Protein AF-A0A7X8HRV4-F1 (afdb_monomer_lite)

Secondary structure (DSSP, 8-state):
--PPP------TTTHHHHHHHHHHHTT-EEEEEETTEEEEEEE--TTTTT-TT--HHHHHHHHHHHHHT-S--TT-EEEESSPPPHHHHHHHHHHT--EEEEEETTEEEEEE--HHHHHHHHTT---

Foldseek 3Di:
DDPDDDDPPDDPPPPPVVVVLCVQFQFKKKWKDAPNDTQDIDAFCCPVVVHSLRGNLLVNLVVSCVSVVDQAPQRMAMEMAADDDLSSLVVCVNNNHQWYWYDDPNDIDIGRDDPVVNCVNCVVDDD

Sequence (127 aa):
MAKEAINNQSVGNRNQFFDFEKKQCKDSKATVILKEREIYTTESQTLEEDDPTAHATIHAIRKTRLKERKFLLNDYEIELSKKPCDMCLLAIYQSGIKNIYYTEKETKKHILLTPKILKKAYTIWEF

Structure (mmCIF, N/CA/C/O backbone):
data_AF-A0A7X8HRV4-F1
#
_entry.id   AF-A0A7X8HRV4-F1
#
loop_
_atom_site.group_PDB
_atom_site.id
_atom_site.type_symbol
_atom_site.label_atom_id
_atom_site.label_alt_id
_atom_site.label_comp_id
_atom_site.label_asym_id
_atom_site.label_entity_id
_atom_site.label_seq_id
_atom_site.pdbx_PDB_ins_code
_atom_site.Cartn_x
_atom_site.Cartn_y
_atom_site.Cartn_z
_atom_site.occupancy
_atom_site.B_iso_or_equiv
_atom_site.auth_seq_id
_atom_site.auth_comp_id
_atom_site.auth_asym_id
_atom_site.auth_atom_id
_atom_site.pdbx_PDB_model_num
ATOM 1 N N . MET A 1 1 ? 14.283 -6.641 -46.984 1.00 33.06 1 MET A N 1
ATOM 2 C CA . MET A 1 1 ? 14.610 -5.264 -47.414 1.00 33.06 1 MET A CA 1
ATOM 3 C C . MET A 1 1 ? 13.303 -4.486 -47.428 1.00 33.06 1 MET A C 1
ATOM 5 O O . MET A 1 1 ? 12.366 -5.014 -47.996 1.00 33.06 1 MET A O 1
ATOM 9 N N . ALA A 1 2 ? 13.088 -3.337 -46.803 1.00 34.31 2 ALA A N 1
ATOM 10 C CA . ALA A 1 2 ? 13.766 -2.597 -45.747 1.00 34.31 2 ALA A CA 1
ATOM 11 C C . ALA A 1 2 ? 12.627 -1.943 -44.929 1.00 34.31 2 ALA A C 1
ATOM 13 O O . ALA A 1 2 ? 11.629 -1.522 -45.507 1.00 34.31 2 ALA A O 1
ATOM 14 N N . LYS A 1 3 ? 12.735 -1.934 -43.595 1.00 34.59 3 LYS A N 1
ATOM 15 C CA . LYS A 1 3 ? 11.812 -1.196 -42.723 1.00 34.59 3 LYS A CA 1
ATOM 16 C C . LYS A 1 3 ? 12.174 0.281 -42.853 1.00 34.59 3 LYS A C 1
ATOM 18 O O . LYS A 1 3 ? 13.299 0.644 -42.519 1.00 34.59 3 LYS A O 1
ATOM 23 N N . GLU A 1 4 ? 11.263 1.104 -43.356 1.00 34.81 4 GLU A N 1
ATOM 24 C CA . GLU A 1 4 ? 11.458 2.551 -43.369 1.00 34.81 4 GLU A CA 1
ATOM 25 C C . GLU A 1 4 ? 11.421 3.084 -41.935 1.00 34.81 4 GLU A C 1
ATOM 27 O O . GLU A 1 4 ? 10.468 2.885 -41.180 1.00 34.81 4 GLU A O 1
ATOM 32 N N . ALA A 1 5 ? 12.536 3.699 -41.549 1.00 38.81 5 ALA A N 1
ATOM 33 C CA . ALA A 1 5 ? 12.734 4.343 -40.269 1.00 38.81 5 ALA A CA 1
ATOM 34 C C . ALA A 1 5 ? 11.915 5.637 -40.226 1.00 38.81 5 ALA A C 1
ATOM 36 O O . ALA A 1 5 ? 12.179 6.577 -40.976 1.00 38.81 5 ALA A O 1
ATOM 37 N N . ILE A 1 6 ? 10.935 5.697 -39.325 1.00 40.50 6 ILE A N 1
ATOM 38 C CA . ILE A 1 6 ? 10.244 6.945 -39.007 1.00 40.50 6 ILE A CA 1
ATOM 39 C C . ILE A 1 6 ? 11.247 7.848 -38.281 1.00 40.50 6 ILE A C 1
ATOM 41 O O . ILE A 1 6 ? 11.716 7.554 -37.180 1.00 40.50 6 ILE A O 1
ATOM 45 N N . ASN A 1 7 ? 11.609 8.924 -38.971 1.00 33.66 7 ASN A N 1
ATOM 46 C CA . ASN A 1 7 ? 12.591 9.924 -38.589 1.00 33.66 7 ASN A CA 1
ATOM 47 C C . ASN A 1 7 ? 12.103 10.709 -37.354 1.00 33.66 7 ASN A C 1
ATOM 49 O O . ASN A 1 7 ? 11.200 11.538 -37.442 1.00 33.66 7 ASN A O 1
ATOM 53 N N . ASN A 1 8 ? 12.689 10.431 -36.187 1.00 39.69 8 ASN A N 1
ATOM 54 C CA . ASN A 1 8 ? 12.423 11.143 -34.935 1.00 39.69 8 ASN A CA 1
ATOM 55 C C . ASN A 1 8 ? 13.184 12.479 -34.919 1.00 39.69 8 ASN A C 1
ATOM 57 O O . ASN A 1 8 ? 14.225 12.612 -34.277 1.00 39.69 8 ASN A O 1
ATOM 61 N N . GLN A 1 9 ? 12.648 13.493 -35.592 1.00 42.78 9 GLN A N 1
ATOM 62 C CA . GLN A 1 9 ? 13.072 14.879 -35.402 1.00 42.78 9 GLN A CA 1
ATOM 63 C C . GLN A 1 9 ? 11.884 15.726 -34.958 1.00 42.78 9 GLN A C 1
ATOM 65 O O . GLN A 1 9 ? 11.142 16.259 -35.774 1.00 42.78 9 GLN A O 1
ATOM 70 N N . SER A 1 10 ? 11.700 15.785 -33.635 1.00 37.97 10 SER A N 1
ATOM 71 C CA . SER A 1 10 ? 11.118 16.898 -32.859 1.00 37.97 10 SER A CA 1
ATOM 72 C C . SER A 1 10 ? 10.601 16.399 -31.510 1.00 37.97 10 SER A C 1
ATOM 74 O O . SER A 1 10 ? 9.420 16.505 -31.212 1.00 37.97 10 SER A O 1
ATOM 76 N N . VAL A 1 11 ? 11.465 15.862 -30.640 1.00 38.91 11 VAL A N 1
ATOM 77 C CA . VAL A 1 11 ? 11.071 15.796 -29.226 1.00 38.91 11 VAL A CA 1
ATOM 78 C C . VAL A 1 11 ? 12.145 16.399 -28.351 1.00 38.91 11 VAL A C 1
ATOM 80 O O . VAL A 1 11 ? 13.135 15.756 -28.007 1.00 38.91 11 VAL A O 1
ATOM 83 N N . GLY A 1 12 ? 11.918 17.670 -28.022 1.00 33.81 12 GLY A N 1
ATOM 84 C CA . GLY A 1 12 ? 12.617 18.363 -26.957 1.00 33.81 12 GLY A CA 1
ATOM 85 C C . GLY A 1 12 ? 12.622 17.515 -25.687 1.00 33.81 12 GLY A C 1
ATOM 86 O O . GLY A 1 12 ? 11.612 16.929 -25.314 1.00 33.81 12 GLY A O 1
ATOM 87 N N . ASN A 1 13 ? 13.811 17.408 -25.100 1.00 38.69 13 ASN A N 1
ATOM 88 C CA . ASN A 1 13 ? 14.145 16.900 -23.771 1.00 38.69 13 ASN A CA 1
ATOM 89 C C . ASN A 1 13 ? 13.104 15.980 -23.085 1.00 38.69 13 ASN A C 1
ATOM 91 O O . ASN A 1 13 ? 12.584 16.286 -22.015 1.00 38.69 13 ASN A O 1
ATOM 95 N N . ARG A 1 14 ? 12.845 14.809 -23.685 1.00 42.16 14 ARG A N 1
ATOM 96 C CA . ARG A 1 14 ? 11.977 13.743 -23.142 1.00 42.16 14 ARG A CA 1
ATOM 97 C C . ARG A 1 14 ? 12.508 13.115 -21.837 1.00 42.16 14 ARG A C 1
ATOM 99 O O . ARG A 1 14 ? 11.801 12.336 -21.207 1.00 42.16 14 ARG A O 1
ATOM 106 N N . ASN A 1 15 ? 13.733 13.451 -21.429 1.00 43.00 15 ASN A N 1
ATOM 107 C CA . ASN A 1 15 ? 14.443 12.777 -20.341 1.00 43.00 15 ASN A CA 1
ATOM 108 C C . ASN A 1 15 ? 14.060 13.294 -18.944 1.00 43.00 15 ASN A C 1
ATOM 110 O O . ASN A 1 15 ? 13.999 12.510 -18.005 1.00 43.00 15 ASN A O 1
ATOM 114 N N . GLN A 1 16 ? 13.719 14.578 -18.785 1.00 44.12 16 GLN A N 1
ATOM 115 C CA . GLN A 1 16 ? 13.482 15.138 -17.444 1.00 44.12 16 GLN A CA 1
ATOM 116 C C . GLN A 1 16 ? 12.164 14.690 -16.795 1.00 44.12 16 GLN A C 1
ATOM 118 O O . GLN A 1 16 ? 12.119 14.501 -15.582 1.00 44.12 16 GLN A O 1
ATOM 123 N N . PHE A 1 17 ? 11.101 14.491 -17.581 1.00 39.75 17 PHE A N 1
ATOM 124 C CA . PHE A 1 17 ? 9.814 14.012 -17.056 1.00 39.75 17 PHE A CA 1
ATOM 125 C C . PHE A 1 17 ? 9.887 12.523 -16.677 1.00 39.75 17 PHE A C 1
ATOM 127 O O . PHE A 1 17 ? 9.406 12.109 -15.624 1.00 39.75 17 PHE A O 1
ATOM 134 N N . PHE A 1 18 ? 10.594 11.739 -17.496 1.00 44.59 18 PHE A N 1
ATOM 135 C CA . PHE A 1 18 ? 10.822 10.309 -17.288 1.00 44.59 18 PHE A CA 1
ATOM 136 C C . PHE A 1 18 ? 11.682 10.005 -16.047 1.00 44.59 18 PHE A C 1
ATOM 138 O O . PHE A 1 18 ? 11.483 8.983 -15.387 1.00 44.59 18 PHE A O 1
ATOM 145 N N . ASP A 1 19 ? 12.620 10.889 -15.702 1.00 43.75 19 ASP A N 1
ATOM 146 C CA . ASP A 1 19 ? 13.502 10.714 -14.541 1.00 43.75 19 ASP A CA 1
ATOM 147 C C . ASP A 1 19 ? 12.797 10.968 -13.197 1.00 43.75 19 ASP A C 1
ATOM 149 O O . ASP A 1 19 ? 13.192 10.403 -12.171 1.00 43.75 19 ASP A O 1
ATOM 153 N N . PHE A 1 20 ? 11.740 11.787 -13.182 1.00 45.75 20 PHE A N 1
ATOM 154 C CA . PHE A 1 20 ? 10.987 12.096 -11.965 1.00 45.75 20 PHE A CA 1
ATOM 155 C C . PHE A 1 20 ? 10.091 10.925 -11.532 1.00 45.75 20 PHE A C 1
ATOM 157 O O . PHE A 1 20 ? 10.142 10.505 -10.372 1.00 45.75 20 PHE A O 1
ATOM 164 N N . GLU A 1 21 ? 9.339 10.339 -12.468 1.00 47.62 21 GLU A N 1
ATOM 165 C CA . GLU A 1 21 ? 8.453 9.196 -12.196 1.00 47.62 21 GLU A CA 1
ATOM 166 C C . GLU A 1 21 ? 9.239 7.935 -11.809 1.00 47.62 21 GLU A C 1
ATOM 168 O O . GLU A 1 21 ? 8.880 7.236 -10.854 1.00 47.62 21 GLU A O 1
ATOM 173 N N . LYS A 1 22 ? 10.387 7.692 -12.459 1.00 47.81 22 LYS A N 1
ATOM 174 C CA . LYS A 1 22 ? 11.267 6.563 -12.118 1.00 47.81 22 LYS A CA 1
ATOM 175 C C . LYS A 1 22 ? 11.821 6.648 -10.691 1.00 47.81 22 LYS A C 1
ATOM 177 O O . LYS A 1 22 ? 11.984 5.612 -10.049 1.00 47.81 22 LYS A O 1
ATOM 182 N N . LYS A 1 23 ? 12.081 7.847 -10.154 1.00 50.84 23 LYS A N 1
ATOM 183 C CA . LYS A 1 23 ? 12.700 8.015 -8.822 1.00 50.84 23 LYS A CA 1
ATOM 184 C C . LYS A 1 23 ? 11.755 7.746 -7.651 1.00 50.84 23 LYS A C 1
ATOM 186 O O . LYS A 1 23 ? 12.191 7.251 -6.607 1.00 50.84 23 LYS A O 1
ATOM 191 N N . GLN A 1 24 ? 10.471 8.076 -7.782 1.00 57.00 24 GLN A N 1
ATOM 192 C CA . GLN A 1 24 ? 9.525 7.833 -6.690 1.00 57.00 24 GLN A CA 1
ATOM 193 C C . GLN A 1 24 ? 9.136 6.357 -6.590 1.00 57.00 24 GLN A C 1
ATOM 195 O O . GLN A 1 24 ? 9.086 5.826 -5.477 1.00 57.00 24 GLN A O 1
ATOM 200 N N . CYS A 1 25 ? 8.954 5.678 -7.722 1.00 62.97 25 CYS A N 1
ATOM 201 C CA . CYS A 1 25 ? 8.255 4.396 -7.737 1.00 62.97 25 CYS A CA 1
ATOM 202 C C . CYS A 1 25 ? 9.162 3.160 -7.793 1.00 62.97 25 CYS A C 1
ATOM 204 O O . CYS A 1 25 ? 8.759 2.135 -7.248 1.00 62.97 25 CYS A O 1
ATOM 206 N N . LYS A 1 26 ? 10.380 3.253 -8.353 1.00 68.56 26 LYS A N 1
ATOM 207 C CA . LYS A 1 26 ? 11.262 2.091 -8.591 1.00 68.56 26 LYS A CA 1
ATOM 208 C C . LYS A 1 26 ? 11.595 1.288 -7.327 1.00 68.56 26 LYS A C 1
ATOM 210 O O . LYS A 1 26 ? 11.480 0.076 -7.340 1.00 68.56 26 LYS A O 1
ATOM 215 N N . ASP A 1 27 ? 11.893 1.962 -6.219 1.00 80.00 27 ASP A N 1
ATOM 216 C CA . ASP A 1 27 ? 12.292 1.294 -4.964 1.00 80.00 27 ASP A CA 1
ATOM 217 C C . ASP A 1 27 ? 11.191 1.385 -3.893 1.00 80.00 27 ASP A C 1
ATOM 219 O O . ASP A 1 27 ? 11.443 1.600 -2.702 1.00 80.00 27 ASP A O 1
ATOM 223 N N . SER A 1 28 ? 9.929 1.369 -4.325 1.00 90.12 28 SER A N 1
ATOM 224 C CA . SER A 1 28 ? 8.799 1.352 -3.397 1.00 90.12 28 SER A CA 1
ATOM 225 C C . SER A 1 28 ? 8.532 -0.071 -2.904 1.00 90.12 28 SER A C 1
ATOM 227 O O . SER A 1 28 ? 8.652 -1.028 -3.660 1.00 90.12 28 SER A O 1
ATOM 229 N N . LYS A 1 29 ? 8.154 -0.200 -1.631 1.00 95.88 29 LYS A N 1
ATOM 230 C CA . LYS A 1 29 ? 7.722 -1.446 -0.991 1.00 95.88 29 LYS A CA 1
ATOM 231 C C . LYS A 1 29 ? 6.312 -1.247 -0.454 1.00 95.88 29 LYS A C 1
ATOM 233 O O . LYS A 1 29 ? 6.005 -0.174 0.072 1.00 95.88 29 LYS A O 1
ATOM 238 N N . ALA A 1 30 ? 5.475 -2.268 -0.581 1.00 97.75 30 ALA A N 1
ATOM 239 C CA . ALA A 1 30 ? 4.118 -2.279 -0.060 1.00 97.75 30 ALA A CA 1
ATOM 240 C C . ALA A 1 30 ? 3.827 -3.591 0.666 1.00 97.75 30 ALA A C 1
ATOM 242 O O . ALA A 1 30 ? 4.151 -4.669 0.163 1.00 97.75 30 ALA A O 1
ATOM 243 N N . THR A 1 31 ? 3.163 -3.480 1.810 1.00 98.50 31 THR A N 1
ATOM 244 C CA . THR A 1 31 ? 2.774 -4.600 2.662 1.00 98.50 31 THR A CA 1
ATOM 245 C C . THR A 1 31 ? 1.299 -4.473 3.023 1.00 98.50 31 THR A C 1
ATOM 247 O O . THR A 1 31 ? 0.874 -3.444 3.539 1.00 98.50 31 THR A O 1
ATOM 250 N N . VAL A 1 32 ? 0.504 -5.507 2.743 1.00 98.44 32 VAL A N 1
ATOM 251 C CA . VAL A 1 32 ? -0.918 -5.571 3.120 1.00 98.44 32 VAL A CA 1
ATOM 252 C C . VAL A 1 32 ? -1.067 -6.397 4.393 1.00 98.44 32 VAL A C 1
ATOM 254 O O . VAL A 1 32 ? -0.543 -7.509 4.480 1.00 98.44 32 VAL A O 1
ATOM 257 N N . ILE A 1 33 ? -1.805 -5.863 5.363 1.00 98.50 33 ILE A N 1
ATOM 258 C CA . ILE A 1 33 ? -1.931 -6.395 6.723 1.00 98.50 33 ILE A CA 1
ATOM 259 C C . ILE A 1 33 ? -3.408 -6.644 7.044 1.00 98.50 33 ILE A C 1
ATOM 261 O O . ILE A 1 33 ? -4.279 -5.875 6.641 1.00 98.50 33 ILE A O 1
ATOM 265 N N . LEU A 1 34 ? -3.699 -7.714 7.784 1.00 97.75 34 LEU A N 1
ATOM 266 C CA . LEU A 1 34 ? -5.014 -7.999 8.365 1.00 97.75 34 LEU A CA 1
ATOM 267 C C . LEU A 1 34 ? -4.833 -8.388 9.830 1.00 97.75 34 LEU A C 1
ATOM 269 O O . LEU A 1 34 ? -4.287 -9.457 10.094 1.00 97.75 34 LEU A O 1
ATOM 273 N N . LYS A 1 35 ? -5.335 -7.577 10.771 1.00 94.12 35 LYS A N 1
ATOM 274 C CA . LYS A 1 35 ? -5.243 -7.856 12.221 1.00 94.12 35 LYS A CA 1
ATOM 275 C C . LYS A 1 35 ? -3.818 -8.256 12.641 1.00 94.12 35 LYS A C 1
ATOM 277 O O . LYS A 1 35 ? -3.610 -9.369 13.108 1.00 94.12 35 LYS A O 1
ATOM 282 N N . GLU A 1 36 ? -2.843 -7.386 12.370 1.00 93.38 36 GLU A N 1
ATOM 283 C CA . GLU A 1 36 ? -1.406 -7.591 12.662 1.00 93.38 36 GLU A CA 1
ATOM 284 C C . GLU A 1 36 ? -0.710 -8.698 11.846 1.00 93.38 36 GLU A C 1
ATOM 286 O O . GLU A 1 36 ? 0.513 -8.818 11.877 1.00 93.38 36 GLU A O 1
ATOM 291 N N . ARG A 1 37 ? -1.450 -9.478 11.049 1.00 96.88 37 ARG A N 1
ATOM 292 C CA . ARG A 1 37 ? -0.875 -10.487 10.156 1.00 96.88 37 ARG A CA 1
ATOM 293 C C . ARG A 1 37 ? -0.475 -9.867 8.825 1.00 96.88 37 ARG A C 1
ATOM 295 O O . ARG A 1 37 ? -1.334 -9.396 8.078 1.00 96.88 37 ARG A O 1
ATOM 302 N N . GLU A 1 38 ? 0.803 -9.976 8.480 1.00 97.44 38 GLU A N 1
ATOM 303 C CA . GLU A 1 38 ? 1.291 -9.698 7.131 1.00 97.44 38 GLU A CA 1
ATOM 304 C C . GLU A 1 38 ? 0.714 -10.714 6.128 1.00 97.44 38 GLU A C 1
ATOM 306 O O . GLU A 1 38 ? 0.903 -11.928 6.244 1.00 97.44 38 GLU A O 1
ATOM 311 N N . ILE A 1 39 ? -0.024 -10.220 5.133 1.00 97.81 39 ILE A N 1
ATOM 312 C CA . ILE A 1 39 ? -0.674 -11.049 4.111 1.00 97.81 39 ILE A CA 1
ATOM 313 C C . ILE A 1 39 ? 0.223 -11.221 2.901 1.00 97.81 39 ILE A C 1
ATOM 315 O O . ILE A 1 39 ? 0.356 -12.336 2.376 1.00 97.81 39 ILE A O 1
ATOM 319 N N . TYR A 1 40 ? 0.779 -10.106 2.437 1.00 98.00 40 TYR A N 1
ATOM 320 C CA . TYR A 1 40 ? 1.610 -10.045 1.253 1.00 98.00 40 TYR A CA 1
ATOM 321 C C . TYR A 1 40 ? 2.479 -8.791 1.277 1.00 98.00 40 TYR A C 1
ATOM 323 O O . TYR A 1 40 ? 1.984 -7.701 1.568 1.00 98.00 40 TYR A O 1
ATOM 331 N N . THR A 1 41 ? 3.740 -8.962 0.895 1.00 97.88 41 THR A N 1
ATOM 332 C CA . THR A 1 41 ? 4.729 -7.897 0.765 1.00 97.88 41 THR A CA 1
ATOM 333 C C . THR A 1 41 ? 5.404 -8.001 -0.588 1.00 97.88 41 THR A C 1
ATOM 335 O O . THR A 1 41 ? 5.722 -9.099 -1.041 1.00 97.88 41 THR A O 1
ATOM 338 N N . THR A 1 42 ? 5.618 -6.861 -1.234 1.00 97.19 42 THR A N 1
ATOM 339 C CA . THR A 1 42 ? 6.297 -6.785 -2.529 1.00 97.19 42 THR A CA 1
ATOM 340 C C . THR A 1 42 ? 6.979 -5.444 -2.713 1.00 97.19 42 THR A C 1
ATOM 342 O O . THR A 1 42 ? 6.649 -4.458 -2.049 1.00 97.19 42 THR A O 1
ATOM 345 N N . GLU A 1 43 ? 7.904 -5.424 -3.656 1.00 95.75 43 GLU A N 1
ATOM 346 C CA . GLU A 1 43 ? 8.534 -4.223 -4.183 1.00 95.75 43 GLU A CA 1
ATOM 347 C C . GLU A 1 43 ? 7.940 -3.884 -5.557 1.00 95.75 43 GLU A C 1
ATOM 349 O O . GLU A 1 43 ? 7.089 -4.619 -6.073 1.00 95.75 43 GLU A O 1
ATOM 354 N N . SER A 1 44 ? 8.311 -2.726 -6.101 1.00 94.00 44 SER A N 1
ATOM 355 C CA . SER A 1 44 ? 7.915 -2.307 -7.446 1.00 94.00 44 SER A CA 1
ATOM 356 C C . SER A 1 44 ? 8.568 -3.201 -8.493 1.00 94.00 44 SER A C 1
ATOM 358 O O . SER A 1 44 ? 9.706 -3.619 -8.309 1.00 94.00 44 SER A O 1
ATOM 360 N N . GLN A 1 45 ? 7.862 -3.459 -9.593 1.00 92.81 45 GLN A N 1
ATOM 361 C CA . GLN A 1 45 ? 8.346 -4.303 -10.692 1.00 92.81 45 GLN A CA 1
ATOM 362 C C . GLN A 1 45 ? 8.261 -3.582 -12.048 1.00 92.81 45 GLN A C 1
ATOM 364 O O . GLN A 1 45 ? 8.179 -4.210 -13.098 1.00 92.81 45 GLN A O 1
ATOM 369 N N . THR A 1 46 ? 8.239 -2.243 -12.039 1.00 90.25 46 THR A N 1
ATOM 370 C CA . THR A 1 46 ? 7.988 -1.429 -13.240 1.00 90.25 46 THR A CA 1
ATOM 371 C C . THR A 1 46 ? 9.012 -1.617 -14.347 1.00 90.25 46 THR A C 1
ATOM 373 O O . THR A 1 46 ? 8.654 -1.533 -15.518 1.00 90.25 46 THR A O 1
ATOM 376 N N . LEU A 1 47 ? 10.283 -1.841 -14.006 1.00 87.50 47 LEU A N 1
ATOM 377 C CA . LEU A 1 47 ? 11.329 -2.063 -15.006 1.00 87.50 47 LEU A CA 1
ATOM 378 C C . LEU A 1 47 ? 11.409 -3.531 -15.416 1.00 87.50 47 LEU A C 1
ATOM 380 O O . LEU A 1 47 ? 11.700 -3.832 -16.568 1.00 87.50 47 LEU A O 1
ATOM 384 N N . GLU A 1 48 ? 11.169 -4.429 -14.468 1.00 90.56 48 GLU A N 1
ATOM 385 C CA . GLU A 1 48 ? 11.216 -5.874 -14.638 1.00 90.56 48 GLU A CA 1
ATOM 386 C C . GLU A 1 48 ? 10.082 -6.368 -15.543 1.00 90.56 48 GLU A C 1
ATOM 388 O O . GLU A 1 48 ? 10.288 -7.291 -16.330 1.00 90.56 48 GLU A O 1
ATOM 393 N N . GLU A 1 49 ? 8.904 -5.746 -15.447 1.00 90.62 49 GLU A N 1
ATOM 394 C CA . GLU A 1 49 ? 7.712 -6.094 -16.230 1.00 90.62 49 GLU A CA 1
ATOM 395 C C . GLU A 1 49 ? 7.478 -5.173 -17.439 1.00 90.62 49 GLU A C 1
ATOM 397 O O . GLU A 1 49 ? 6.547 -5.418 -18.201 1.00 90.62 49 GLU A O 1
ATOM 402 N N . ASP A 1 50 ? 8.309 -4.139 -17.631 1.00 86.88 50 ASP A N 1
ATOM 403 C CA . ASP A 1 50 ? 8.112 -3.083 -18.645 1.00 86.88 50 ASP A CA 1
ATOM 404 C C . ASP A 1 50 ? 6.687 -2.479 -18.599 1.00 86.88 50 ASP A C 1
ATOM 406 O O . ASP A 1 50 ? 6.063 -2.181 -19.618 1.00 86.88 50 ASP A O 1
ATOM 410 N N . ASP A 1 51 ? 6.151 -2.317 -17.382 1.00 90.31 51 ASP A N 1
ATOM 411 C CA . ASP A 1 51 ? 4.797 -1.826 -17.109 1.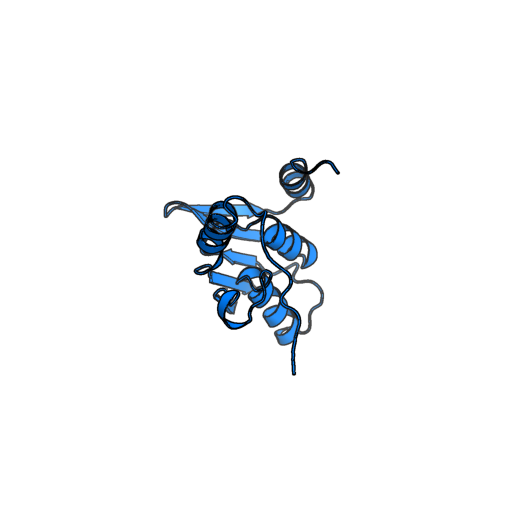00 90.31 51 ASP A CA 1
ATOM 412 C C . ASP A 1 51 ? 4.864 -0.608 -16.168 1.00 90.31 51 ASP A C 1
ATOM 414 O O . ASP A 1 51 ? 5.218 -0.747 -14.991 1.00 90.31 51 ASP A O 1
ATOM 418 N N . PRO A 1 52 ? 4.488 0.603 -16.624 1.00 89.38 52 PRO A N 1
ATOM 419 C CA . PRO A 1 52 ? 4.515 1.800 -15.784 1.00 89.38 52 PRO A CA 1
ATOM 420 C C . PRO A 1 52 ? 3.525 1.747 -14.608 1.00 89.38 52 PRO A C 1
ATOM 422 O O . PRO A 1 52 ? 3.632 2.548 -13.683 1.00 89.38 52 PRO A O 1
ATOM 425 N N . THR A 1 53 ? 2.564 0.819 -14.612 1.00 92.44 53 THR A N 1
ATOM 426 C CA . THR A 1 53 ? 1.567 0.642 -13.548 1.00 92.44 53 THR A CA 1
ATOM 427 C C . THR A 1 53 ? 1.970 -0.393 -12.495 1.00 92.44 53 THR A C 1
ATOM 429 O O . THR A 1 53 ? 1.318 -0.477 -11.448 1.00 92.44 53 THR A O 1
ATOM 432 N N . ALA A 1 54 ? 3.063 -1.137 -12.712 1.00 94.12 54 ALA A N 1
ATOM 433 C CA . ALA A 1 54 ? 3.553 -2.218 -11.850 1.00 94.12 54 ALA A CA 1
ATOM 434 C C . ALA A 1 54 ? 4.225 -1.723 -10.546 1.00 94.12 54 ALA A C 1
ATOM 436 O O . ALA A 1 54 ? 5.288 -2.181 -10.124 1.00 94.12 54 ALA A O 1
ATOM 437 N N . HIS A 1 55 ? 3.594 -0.759 -9.871 1.00 94.94 55 HIS A N 1
ATOM 438 C CA . HIS A 1 55 ? 4.010 -0.261 -8.561 1.00 94.94 55 HIS A CA 1
ATOM 439 C C . HIS A 1 55 ? 3.746 -1.295 -7.464 1.00 94.94 55 HIS A C 1
ATOM 441 O O . HIS A 1 55 ? 2.734 -2.005 -7.489 1.00 94.94 55 HIS A O 1
ATOM 447 N N . ALA A 1 56 ? 4.574 -1.278 -6.416 1.00 96.69 56 ALA A N 1
ATOM 448 C CA . ALA A 1 56 ? 4.458 -2.191 -5.278 1.00 96.69 56 ALA A CA 1
ATOM 449 C C . ALA A 1 56 ? 3.031 -2.256 -4.703 1.00 96.69 56 ALA A C 1
ATOM 451 O O . ALA A 1 56 ? 2.501 -3.335 -4.449 1.00 96.69 56 ALA A O 1
ATOM 452 N N . THR A 1 57 ? 2.367 -1.104 -4.550 1.00 97.12 57 THR A N 1
ATOM 453 C CA . THR A 1 57 ? 0.983 -1.015 -4.052 1.00 97.12 57 THR A CA 1
ATOM 454 C C . THR A 1 57 ? -0.002 -1.801 -4.920 1.00 97.12 57 THR A C 1
ATOM 456 O O . THR A 1 57 ? -0.845 -2.529 -4.392 1.00 97.12 57 THR A O 1
ATOM 459 N N . ILE A 1 58 ? 0.104 -1.678 -6.247 1.00 97.31 58 ILE A N 1
ATOM 460 C CA . ILE A 1 58 ? -0.777 -2.363 -7.199 1.00 97.31 58 ILE A CA 1
ATOM 461 C C . ILE A 1 58 ? -0.567 -3.874 -7.105 1.00 97.31 58 ILE A C 1
ATOM 463 O O . ILE A 1 58 ? -1.539 -4.625 -6.974 1.00 97.31 58 ILE A O 1
ATOM 467 N N . HIS A 1 59 ? 0.692 -4.320 -7.089 1.00 96.62 59 HIS A N 1
ATOM 468 C CA . HIS A 1 59 ? 1.034 -5.734 -6.932 1.00 96.62 59 HIS A CA 1
ATOM 469 C C . HIS A 1 59 ? 0.512 -6.283 -5.604 1.00 96.62 59 HIS A C 1
ATOM 471 O O . HIS A 1 59 ? -0.160 -7.319 -5.592 1.00 96.62 59 HIS A O 1
ATOM 477 N N . ALA A 1 60 ? 0.730 -5.565 -4.500 1.00 98.12 60 ALA A N 1
ATOM 478 C CA . ALA A 1 60 ? 0.317 -6.002 -3.174 1.00 98.12 60 ALA A CA 1
ATOM 479 C C . ALA A 1 60 ? -1.201 -6.202 -3.077 1.00 98.12 60 ALA A C 1
ATOM 481 O O . ALA A 1 60 ? -1.658 -7.248 -2.607 1.00 98.12 60 ALA A O 1
ATOM 482 N N . ILE A 1 61 ? -1.991 -5.255 -3.594 1.00 98.25 61 ILE A N 1
ATOM 483 C CA . ILE A 1 61 ? -3.457 -5.361 -3.637 1.00 98.25 61 ILE A CA 1
ATOM 484 C C . ILE A 1 61 ? -3.886 -6.555 -4.497 1.00 98.25 61 ILE A C 1
ATOM 486 O O . ILE A 1 61 ? -4.675 -7.390 -4.045 1.00 98.25 61 ILE A O 1
ATOM 490 N N . ARG A 1 62 ? -3.363 -6.672 -5.727 1.00 97.44 62 ARG A N 1
ATOM 491 C CA . ARG A 1 62 ? -3.741 -7.745 -6.665 1.00 97.44 62 ARG A CA 1
ATOM 492 C C . ARG A 1 62 ? -3.443 -9.125 -6.085 1.00 97.44 62 ARG A C 1
ATOM 494 O O . ARG A 1 62 ? -4.313 -9.996 -6.089 1.00 97.44 62 ARG A O 1
ATOM 501 N N . LYS A 1 63 ? -2.237 -9.321 -5.551 1.00 97.81 63 LYS A N 1
ATOM 502 C CA . LYS A 1 63 ? -1.791 -10.603 -4.990 1.00 97.81 63 LYS A CA 1
ATOM 503 C C . LYS A 1 63 ? -2.550 -10.955 -3.712 1.00 97.81 63 LYS A C 1
ATOM 505 O O . LYS A 1 63 ? -2.958 -12.104 -3.561 1.00 97.81 63 LYS A O 1
ATOM 510 N N . THR A 1 64 ? -2.836 -9.974 -2.854 1.00 98.25 64 THR A N 1
ATOM 511 C CA . THR A 1 64 ? -3.663 -10.180 -1.653 1.00 98.25 64 THR A CA 1
ATOM 512 C C . THR A 1 64 ? -5.078 -10.617 -2.019 1.00 98.25 64 THR A C 1
ATOM 514 O O . THR A 1 64 ? -5.563 -11.615 -1.491 1.00 98.25 64 THR A O 1
ATOM 517 N N . ARG A 1 65 ? -5.729 -9.942 -2.976 1.00 96.75 65 ARG A N 1
ATOM 518 C CA . ARG A 1 65 ? -7.077 -10.318 -3.432 1.00 96.75 65 ARG A CA 1
ATOM 519 C C . ARG A 1 65 ? -7.137 -11.733 -3.999 1.00 96.75 65 ARG A C 1
ATOM 521 O O . ARG A 1 65 ? -8.077 -12.462 -3.692 1.00 96.75 65 ARG A O 1
ATOM 528 N N . LEU A 1 66 ? -6.140 -12.123 -4.796 1.00 96.56 66 LEU A N 1
ATOM 529 C CA . LEU A 1 66 ? -6.040 -13.477 -5.347 1.00 96.56 66 LEU A CA 1
ATOM 530 C C . LEU A 1 66 ? -5.835 -14.525 -4.246 1.00 96.56 66 LEU A C 1
ATOM 532 O O . LEU A 1 66 ? -6.526 -15.542 -4.238 1.00 96.56 66 LEU A O 1
ATOM 536 N N . LYS A 1 67 ? -4.928 -14.260 -3.297 1.00 96.56 67 LYS A N 1
ATOM 537 C CA . LYS A 1 67 ? -4.621 -15.157 -2.173 1.00 96.56 67 LYS A CA 1
ATOM 538 C C . LYS A 1 67 ? -5.823 -15.358 -1.251 1.00 96.56 67 LYS A C 1
ATOM 540 O O . LYS A 1 67 ? -6.150 -16.486 -0.902 1.00 96.56 67 LYS A O 1
ATOM 545 N N . GLU A 1 68 ? -6.487 -14.271 -0.880 1.00 96.62 68 GLU A N 1
ATOM 546 C CA . GLU A 1 68 ? -7.588 -14.278 0.089 1.00 96.62 68 GLU A CA 1
ATOM 547 C C . GLU A 1 68 ? -8.957 -14.519 -0.575 1.00 96.62 68 GLU A C 1
ATOM 549 O O . GLU A 1 68 ? -9.959 -14.653 0.122 1.00 96.62 68 GLU A O 1
ATOM 554 N N . ARG A 1 69 ? -9.009 -14.579 -1.916 1.00 96.38 69 ARG A N 1
ATOM 555 C CA . A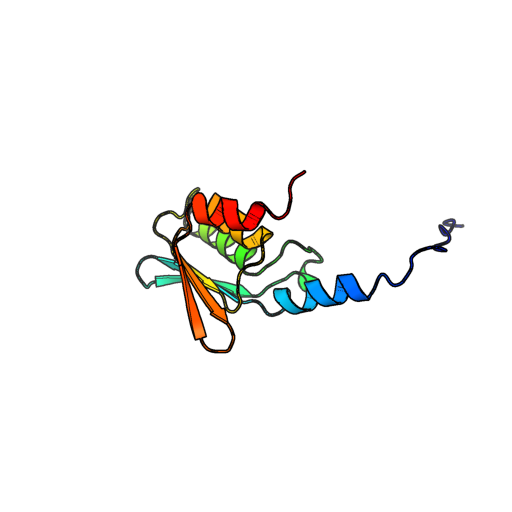RG A 1 69 ? -10.230 -14.740 -2.730 1.00 96.38 69 ARG A CA 1
ATOM 556 C C . ARG A 1 69 ? -11.318 -13.712 -2.393 1.00 96.38 69 ARG A C 1
ATOM 558 O O . ARG A 1 69 ? -12.502 -14.037 -2.339 1.00 96.38 69 ARG A O 1
ATOM 565 N N . LYS A 1 70 ? -10.917 -12.455 -2.179 1.00 95.31 70 LYS A N 1
ATOM 566 C CA . LYS A 1 70 ? -11.815 -11.341 -1.828 1.00 95.31 70 LYS A CA 1
ATOM 567 C C . LYS A 1 70 ? -11.832 -10.252 -2.897 1.00 95.31 70 LYS A C 1
ATOM 569 O O . LYS A 1 70 ? -10.804 -9.895 -3.475 1.00 95.31 70 LYS A O 1
ATOM 574 N N . PHE A 1 71 ? -13.017 -9.689 -3.143 1.00 94.38 71 PHE A N 1
ATOM 575 C CA . PHE A 1 71 ? -13.158 -8.532 -4.029 1.00 94.38 71 PHE A CA 1
ATOM 576 C C . PHE A 1 71 ? -12.757 -7.227 -3.329 1.00 94.38 71 PHE A C 1
ATOM 578 O O . PHE A 1 71 ? -11.917 -6.505 -3.856 1.00 94.38 71 PHE A O 1
ATOM 585 N N . LEU A 1 72 ? -13.293 -6.974 -2.130 1.00 97.44 72 LEU A N 1
ATOM 586 C CA . LEU A 1 72 ? -12.913 -5.842 -1.279 1.00 97.44 72 LEU A CA 1
ATOM 587 C C . LEU A 1 72 ? -12.054 -6.298 -0.098 1.00 97.44 72 LEU A C 1
ATOM 589 O O . LEU A 1 72 ? -12.228 -7.394 0.436 1.00 97.44 72 LEU A O 1
ATOM 593 N N . LEU A 1 73 ? -11.170 -5.410 0.336 1.00 97.62 73 LEU A N 1
ATOM 594 C CA . LEU A 1 73 ? -10.227 -5.575 1.434 1.00 97.62 73 LEU A CA 1
ATOM 595 C C . LEU A 1 73 ? -10.543 -4.578 2.570 1.00 97.62 73 LEU A C 1
ATOM 597 O O . LEU A 1 73 ? -9.645 -3.965 3.133 1.00 97.62 73 LEU A O 1
ATOM 601 N N . ASN A 1 74 ? -11.826 -4.409 2.909 1.00 96.81 74 ASN A N 1
ATOM 602 C CA . ASN A 1 74 ? -12.305 -3.382 3.854 1.00 96.81 74 ASN A CA 1
ATOM 603 C C . ASN A 1 74 ? -11.682 -3.457 5.261 1.00 96.81 74 ASN A C 1
ATOM 605 O O . ASN A 1 74 ? -11.537 -2.425 5.910 1.00 96.81 74 ASN A O 1
ATOM 609 N N . ASP A 1 75 ? -11.330 -4.663 5.714 1.00 97.06 75 ASP A N 1
ATOM 610 C CA . ASP A 1 75 ? -10.739 -4.914 7.039 1.00 97.06 75 ASP A CA 1
ATOM 611 C C . ASP A 1 75 ? -9.202 -4.970 7.007 1.00 97.06 75 ASP A C 1
ATOM 613 O O . ASP A 1 75 ? -8.573 -5.356 7.993 1.00 97.06 75 ASP A O 1
ATOM 617 N N . TYR A 1 76 ? -8.598 -4.664 5.857 1.00 98.50 76 TYR A N 1
ATOM 618 C CA . TYR A 1 76 ? -7.155 -4.704 5.662 1.00 98.50 76 TYR A CA 1
ATOM 619 C C . TYR A 1 76 ? -6.579 -3.293 5.736 1.00 98.50 76 TYR A C 1
ATOM 621 O O . TYR A 1 76 ? -7.252 -2.286 5.493 1.00 98.50 76 TYR A O 1
ATOM 629 N N . GLU A 1 77 ? -5.289 -3.246 6.020 1.00 98.25 77 GLU A N 1
ATOM 630 C CA . GLU A 1 77 ? -4.481 -2.038 6.076 1.00 98.25 77 GLU A CA 1
ATOM 631 C C . GLU A 1 77 ? -3.299 -2.191 5.126 1.00 98.25 77 GLU A C 1
ATOM 633 O O . GLU A 1 77 ? -2.929 -3.310 4.753 1.00 98.25 77 GLU A O 1
ATOM 638 N N . ILE A 1 78 ? -2.708 -1.073 4.713 1.00 98.38 78 ILE A N 1
ATOM 639 C CA . ILE A 1 78 ? -1.536 -1.100 3.842 1.00 98.38 78 ILE A CA 1
ATOM 640 C C . ILE A 1 78 ? -0.428 -0.203 4.377 1.00 98.38 78 ILE A C 1
ATOM 642 O O . ILE A 1 78 ? -0.646 0.967 4.690 1.00 98.38 78 ILE A O 1
ATOM 646 N N . GLU A 1 79 ? 0.773 -0.761 4.459 1.00 98.12 79 GLU A N 1
ATOM 647 C CA . GLU A 1 79 ? 1.999 -0.057 4.809 1.00 98.12 79 GLU A CA 1
ATOM 648 C C . GLU A 1 79 ? 2.864 0.128 3.564 1.00 98.12 79 GLU A C 1
ATOM 650 O O . GLU A 1 79 ? 3.063 -0.805 2.785 1.00 98.12 79 GLU A O 1
ATOM 655 N N . LEU A 1 80 ? 3.373 1.341 3.363 1.00 96.69 80 LEU A N 1
ATOM 656 C CA . LEU A 1 80 ? 4.147 1.732 2.190 1.00 96.69 80 LEU A CA 1
ATOM 657 C C . LEU A 1 80 ? 5.485 2.350 2.611 1.00 96.69 80 LEU A C 1
ATOM 659 O O . LEU A 1 80 ? 5.553 3.156 3.536 1.00 96.69 80 LEU A O 1
ATOM 663 N N . SER A 1 81 ? 6.569 2.051 1.897 1.00 94.94 81 SER A N 1
ATOM 664 C CA . SER A 1 81 ? 7.868 2.682 2.193 1.00 94.94 81 SER A CA 1
ATOM 665 C C . SER A 1 81 ? 7.916 4.174 1.852 1.00 94.94 81 SER A C 1
ATOM 667 O O . SER A 1 81 ? 8.771 4.895 2.361 1.00 94.94 81 SER A O 1
ATOM 669 N N . LYS A 1 82 ? 7.009 4.642 0.990 1.00 91.38 82 LYS A N 1
ATOM 670 C CA . LYS A 1 82 ? 6.910 6.024 0.511 1.00 91.38 82 LYS A CA 1
ATOM 671 C C . LYS A 1 82 ? 5.443 6.434 0.421 1.00 91.38 82 LYS A C 1
ATOM 673 O O . LYS A 1 82 ? 4.553 5.586 0.352 1.00 91.38 82 LYS A O 1
ATOM 678 N N . LYS A 1 83 ? 5.191 7.743 0.382 1.00 91.44 83 LYS A N 1
ATOM 679 C CA . LYS A 1 83 ? 3.851 8.289 0.130 1.00 91.44 83 LYS A CA 1
ATOM 680 C C . LYS A 1 83 ? 3.287 7.727 -1.190 1.00 91.44 83 LYS A C 1
ATOM 682 O O . LYS A 1 83 ? 4.018 7.726 -2.181 1.00 91.44 83 LYS A O 1
ATOM 687 N N . PRO A 1 84 ? 2.020 7.271 -1.235 1.00 91.62 84 PRO A N 1
ATOM 688 C CA . PRO A 1 84 ? 1.429 6.773 -2.474 1.00 91.62 84 PRO A CA 1
ATOM 689 C C . PRO A 1 84 ? 1.287 7.903 -3.502 1.00 91.62 84 PRO A C 1
ATOM 691 O O . PRO A 1 84 ? 0.884 9.013 -3.145 1.00 91.62 84 PRO A O 1
ATOM 694 N N . CYS A 1 85 ? 1.576 7.605 -4.772 1.00 90.38 85 CYS A N 1
ATOM 695 C CA . CYS A 1 85 ? 1.181 8.463 -5.890 1.00 90.38 85 CYS A CA 1
ATOM 696 C C . CYS A 1 85 ? -0.338 8.395 -6.115 1.00 90.38 85 CYS A C 1
ATOM 698 O O . CYS A 1 85 ? -1.006 7.503 -5.582 1.00 90.38 85 CYS A O 1
ATOM 700 N N . ASP A 1 86 ? -0.876 9.298 -6.934 1.00 87.94 86 ASP A N 1
ATOM 701 C CA . ASP A 1 86 ? -2.320 9.393 -7.177 1.00 87.94 86 ASP A CA 1
ATOM 702 C C . ASP A 1 86 ? -2.894 8.065 -7.701 1.00 87.94 86 ASP A C 1
ATOM 704 O O . ASP A 1 86 ? -3.827 7.522 -7.118 1.00 87.94 86 ASP A O 1
ATOM 708 N N . MET A 1 87 ? -2.257 7.431 -8.692 1.00 91.69 87 MET A N 1
ATOM 709 C CA . MET A 1 87 ? -2.681 6.111 -9.188 1.00 91.69 87 MET A CA 1
ATOM 710 C C . MET A 1 87 ? -2.810 5.068 -8.062 1.00 91.69 87 MET A C 1
ATOM 712 O O . MET A 1 87 ? -3.834 4.390 -7.943 1.00 91.69 87 MET A O 1
ATOM 716 N N . CYS A 1 88 ? -1.788 4.947 -7.209 1.00 93.94 88 CYS A N 1
ATOM 717 C CA . CYS A 1 88 ? -1.797 4.009 -6.087 1.00 93.94 88 CYS A CA 1
ATOM 718 C C . CYS A 1 88 ? -2.876 4.367 -5.060 1.00 93.94 88 CYS A C 1
ATOM 720 O O . CYS A 1 88 ? -3.549 3.477 -4.544 1.00 93.94 88 CYS A O 1
ATOM 722 N N . LEU A 1 89 ? -3.071 5.658 -4.780 1.00 93.56 89 LEU A N 1
ATOM 723 C CA . LEU A 1 89 ? -4.099 6.135 -3.861 1.00 93.56 89 LEU A CA 1
ATOM 724 C C . LEU A 1 89 ? -5.506 5.760 -4.351 1.00 93.56 89 LEU A C 1
ATOM 726 O O . LEU A 1 89 ? -6.327 5.300 -3.554 1.00 93.56 89 LEU A O 1
ATOM 730 N N . LEU A 1 90 ? -5.776 5.900 -5.655 1.00 93.25 90 LEU A N 1
ATOM 731 C CA . LEU A 1 90 ? -7.043 5.469 -6.248 1.00 93.25 90 LEU A CA 1
ATOM 732 C C . LEU A 1 90 ? -7.213 3.953 -6.166 1.00 93.25 90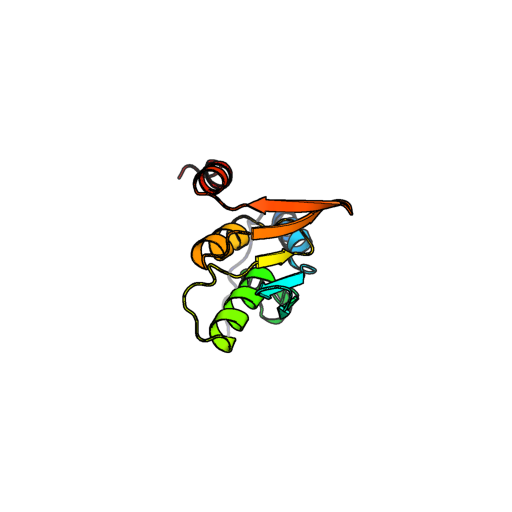 LEU A C 1
ATOM 734 O O . LEU A 1 90 ? -8.289 3.476 -5.818 1.00 93.25 90 LEU A O 1
ATOM 738 N N . ALA A 1 91 ? -6.165 3.184 -6.459 1.00 96.19 91 ALA A N 1
ATOM 739 C CA . ALA A 1 91 ? -6.228 1.728 -6.393 1.00 96.19 91 ALA A CA 1
ATOM 740 C C . ALA A 1 91 ? -6.512 1.227 -4.968 1.00 96.19 91 ALA A C 1
ATOM 742 O O . ALA A 1 91 ? -7.335 0.328 -4.786 1.00 96.19 91 ALA A O 1
ATOM 743 N N . ILE A 1 92 ? -5.894 1.846 -3.955 1.00 97.25 92 ILE A N 1
ATOM 744 C CA . ILE A 1 92 ? -6.194 1.573 -2.545 1.00 97.25 92 ILE A CA 1
ATOM 745 C C . ILE A 1 92 ? -7.675 1.856 -2.267 1.00 97.25 92 ILE A C 1
ATOM 747 O O . ILE A 1 92 ? -8.368 0.973 -1.760 1.00 97.25 92 ILE A O 1
ATOM 751 N N . TYR A 1 93 ? -8.186 3.023 -2.674 1.00 95.75 93 TYR A N 1
ATOM 752 C CA . TYR A 1 93 ? -9.605 3.362 -2.529 1.00 95.75 93 TYR A CA 1
ATOM 753 C C . TYR A 1 93 ? -10.531 2.316 -3.168 1.00 95.75 93 TYR A C 1
ATOM 755 O O . TYR A 1 93 ? -11.445 1.818 -2.514 1.00 95.75 93 TYR A O 1
ATOM 763 N N . GLN A 1 94 ? -10.262 1.935 -4.419 1.00 96.19 94 GLN A N 1
ATOM 764 C CA . GLN A 1 94 ? -11.058 0.953 -5.164 1.00 96.19 94 GLN A CA 1
ATOM 765 C C . GLN A 1 94 ? -10.985 -0.452 -4.551 1.00 96.19 94 GLN A C 1
ATOM 767 O O . GLN A 1 94 ? -11.905 -1.251 -4.709 1.00 96.19 94 GLN A O 1
ATOM 772 N N . SER A 1 95 ? -9.908 -0.763 -3.826 1.00 97.56 95 SER A N 1
ATOM 773 C CA . SER A 1 95 ? -9.774 -2.027 -3.100 1.00 97.56 95 SER A CA 1
ATOM 774 C C . SER A 1 95 ? -10.569 -2.070 -1.790 1.00 97.56 95 SER A C 1
ATOM 776 O O . SER A 1 95 ? -10.735 -3.146 -1.220 1.00 97.56 95 SER A O 1
ATOM 778 N N . GLY A 1 96 ? -11.068 -0.928 -1.306 1.00 97.06 96 GLY A N 1
ATOM 779 C CA . GLY A 1 96 ? -11.797 -0.801 -0.041 1.00 97.06 96 GLY A CA 1
ATOM 780 C C . GLY A 1 96 ? -10.913 -0.616 1.199 1.00 97.06 96 GLY A C 1
ATOM 781 O O . GLY A 1 96 ? -11.443 -0.366 2.280 1.00 97.06 96 GLY A O 1
ATOM 782 N N . ILE A 1 97 ? -9.583 -0.681 1.062 1.00 98.00 97 ILE A N 1
ATOM 783 C CA . ILE A 1 97 ? -8.639 -0.387 2.151 1.00 98.00 97 ILE A CA 1
ATOM 784 C C . ILE A 1 97 ? -8.760 1.088 2.549 1.00 98.00 97 ILE A C 1
ATOM 786 O O . ILE A 1 97 ? -8.677 1.986 1.708 1.00 98.00 97 ILE A O 1
ATOM 790 N N . LYS A 1 98 ? -8.925 1.342 3.851 1.00 97.19 98 LYS A 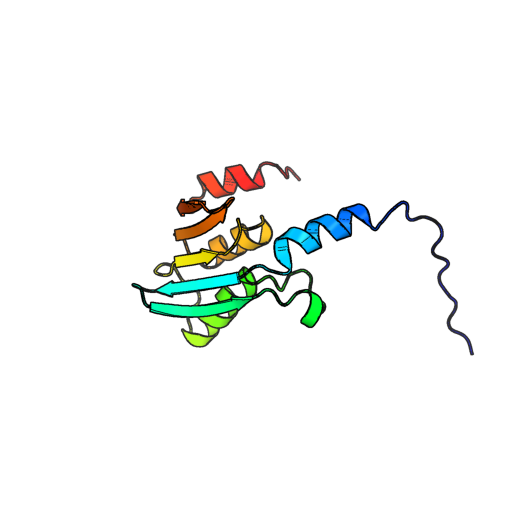N 1
ATOM 791 C CA . LYS A 1 98 ? -9.054 2.702 4.401 1.00 97.19 98 LYS A CA 1
ATOM 792 C C . LYS A 1 98 ? -7.818 3.167 5.158 1.00 97.19 98 LYS A C 1
ATOM 794 O O . LYS A 1 98 ? -7.516 4.355 5.123 1.00 97.19 98 LYS A O 1
ATOM 799 N N . ASN A 1 99 ? -7.112 2.268 5.836 1.00 97.81 99 ASN A N 1
ATOM 800 C CA . ASN A 1 99 ? -5.936 2.620 6.626 1.00 97.81 99 ASN A CA 1
ATOM 801 C C . ASN A 1 99 ? -4.670 2.486 5.780 1.00 97.81 99 ASN A C 1
ATOM 803 O O . ASN A 1 99 ? -4.313 1.388 5.354 1.00 97.81 99 ASN A O 1
ATOM 807 N N . ILE A 1 100 ? -4.004 3.616 5.543 1.00 97.69 100 ILE A N 1
ATOM 808 C CA . ILE A 1 100 ? -2.741 3.692 4.808 1.00 97.69 100 ILE A CA 1
ATOM 809 C C . ILE A 1 100 ? -1.676 4.239 5.746 1.00 97.69 100 ILE A C 1
ATOM 811 O O . ILE A 1 100 ? -1.813 5.350 6.261 1.00 97.69 100 ILE A O 1
ATOM 815 N N . TYR A 1 101 ? -0.583 3.511 5.906 1.00 97.62 101 TYR A N 1
ATOM 816 C CA . TYR A 1 101 ? 0.601 3.976 6.610 1.00 97.62 101 TYR A CA 1
ATOM 817 C C . TYR A 1 101 ? 1.749 4.120 5.626 1.00 97.62 101 TYR A C 1
ATOM 819 O O . TYR A 1 101 ? 1.910 3.293 4.732 1.00 97.62 101 TYR A O 1
ATOM 827 N N . TYR A 1 102 ? 2.555 5.165 5.770 1.00 95.62 102 TYR A N 1
ATOM 828 C CA . TYR A 1 102 ? 3.735 5.331 4.933 1.00 95.62 102 TYR A CA 1
ATOM 829 C C . TYR A 1 102 ? 4.863 6.061 5.642 1.00 95.62 102 TYR A C 1
ATOM 831 O O . TYR A 1 102 ? 4.624 6.817 6.582 1.00 95.62 102 TYR A O 1
ATOM 839 N N . THR A 1 103 ? 6.085 5.869 5.158 1.00 92.94 103 THR A N 1
ATOM 840 C CA . THR A 1 103 ? 7.258 6.590 5.657 1.00 92.94 103 THR A CA 1
ATOM 841 C C . THR A 1 103 ? 7.570 7.794 4.768 1.00 92.94 103 THR A C 1
ATOM 843 O O . THR A 1 103 ? 7.623 7.698 3.542 1.00 92.94 103 THR A O 1
ATOM 846 N N . GLU A 1 104 ? 7.785 8.957 5.381 1.00 87.94 104 GLU A N 1
ATOM 847 C CA . GLU A 1 104 ? 8.269 10.168 4.714 1.00 87.94 104 GLU A CA 1
ATOM 848 C C . GLU A 1 104 ? 9.296 10.853 5.619 1.00 87.94 104 GLU A C 1
ATOM 850 O O . GLU A 1 104 ? 8.970 11.197 6.753 1.00 87.94 104 GLU A O 1
ATOM 855 N N . LYS A 1 105 ? 10.529 11.049 5.126 1.00 87.06 105 LYS A N 1
ATOM 856 C CA . LYS A 1 105 ? 11.648 11.621 5.905 1.00 87.06 105 LYS A CA 1
ATOM 857 C C . LYS A 1 105 ? 11.808 10.939 7.274 1.00 87.06 105 LYS A C 1
ATOM 859 O O . LYS A 1 105 ? 11.756 11.598 8.306 1.00 87.06 105 LYS A O 1
ATOM 864 N N . GLU A 1 106 ? 11.887 9.606 7.262 1.00 87.25 106 GLU A N 1
ATOM 865 C CA . GLU A 1 106 ? 12.029 8.753 8.461 1.00 87.25 106 GLU A CA 1
ATOM 866 C C . GLU A 1 106 ? 10.854 8.815 9.455 1.00 87.25 106 GLU A C 1
ATOM 868 O O . GLU A 1 106 ? 10.864 8.148 10.484 1.00 87.25 106 GLU A O 1
ATOM 873 N N . THR A 1 107 ? 9.789 9.553 9.135 1.00 92.44 107 THR A N 1
ATOM 874 C CA . THR A 1 107 ? 8.590 9.652 9.970 1.00 92.44 107 THR A CA 1
ATOM 875 C C . THR A 1 107 ? 7.492 8.748 9.419 1.00 92.44 107 THR A C 1
ATOM 877 O O . THR A 1 107 ? 7.133 8.854 8.242 1.00 92.44 107 THR A O 1
ATOM 880 N N . LYS A 1 108 ? 6.910 7.893 10.272 1.00 94.38 108 LYS A N 1
ATOM 881 C CA . LYS A 1 108 ? 5.702 7.125 9.933 1.00 94.38 108 LYS A CA 1
ATOM 882 C C . LYS A 1 108 ? 4.487 8.052 9.973 1.00 94.38 108 LYS A C 1
ATOM 884 O O . LYS A 1 108 ? 4.234 8.729 10.966 1.00 94.38 108 LYS A O 1
ATOM 889 N N . LYS A 1 109 ? 3.730 8.078 8.885 1.00 96.56 109 LYS A N 1
ATOM 890 C CA . LYS A 1 109 ? 2.498 8.851 8.717 1.00 96.56 109 LYS A CA 1
ATOM 891 C C . LYS A 1 109 ? 1.327 7.915 8.472 1.00 96.56 109 LYS A C 1
ATOM 893 O O . LYS A 1 109 ? 1.503 6.810 7.966 1.00 96.56 109 LYS A O 1
ATOM 898 N N . HIS A 1 110 ? 0.130 8.382 8.810 1.00 96.56 110 HIS A N 1
ATOM 899 C CA . HIS A 1 110 ? -1.123 7.658 8.618 1.00 96.56 110 HIS A CA 1
ATOM 900 C C . HIS A 1 110 ? 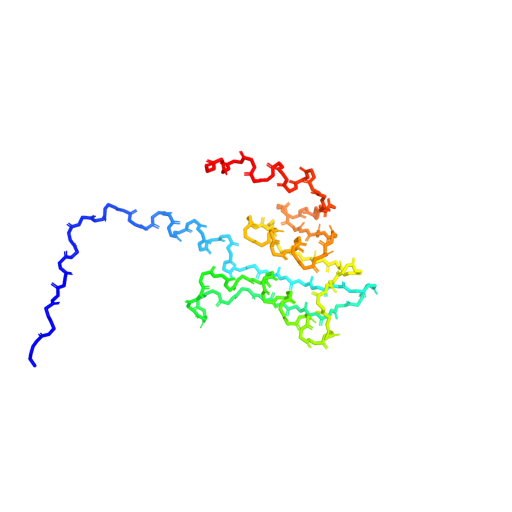-2.110 8.517 7.832 1.00 96.56 110 HIS A C 1
ATOM 902 O O . HIS A 1 110 ? -2.232 9.722 8.061 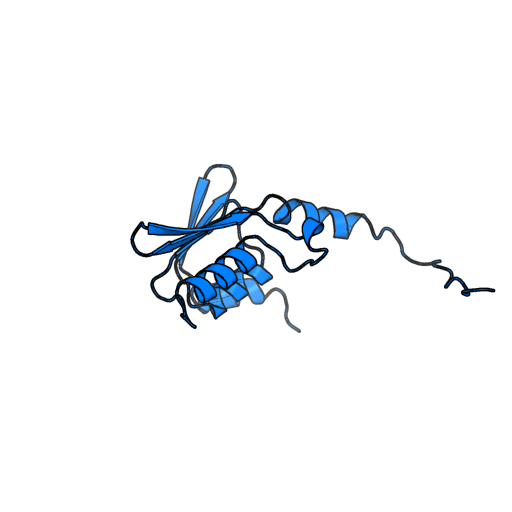1.00 96.56 110 HIS A O 1
ATOM 908 N N . ILE A 1 111 ? -2.801 7.889 6.888 1.00 94.56 111 ILE A N 1
ATOM 909 C CA . ILE A 1 111 ? -3.941 8.443 6.171 1.00 94.56 111 ILE A CA 1
ATOM 910 C C . ILE A 1 111 ? -5.106 7.489 6.402 1.00 94.56 111 ILE A C 1
ATOM 912 O O . ILE A 1 111 ? -5.064 6.332 5.982 1.00 94.56 111 ILE A O 1
ATOM 916 N N . LEU A 1 112 ? -6.170 8.005 7.014 1.00 95.88 112 LEU A N 1
ATOM 917 C CA . LEU A 1 112 ? -7.481 7.376 6.952 1.00 95.88 112 LEU A CA 1
ATOM 918 C C . LEU A 1 112 ? -8.177 7.850 5.679 1.00 95.88 112 LEU A C 1
ATOM 920 O O . LEU A 1 112 ? -8.598 9.002 5.587 1.00 95.88 112 LEU A O 1
ATOM 924 N N . LEU A 1 113 ? -8.285 6.984 4.683 1.00 92.88 113 LEU A N 1
ATOM 925 C CA . LEU A 1 113 ? -8.836 7.334 3.386 1.00 92.88 113 LEU A CA 1
ATOM 926 C C . LEU A 1 113 ? -10.341 7.603 3.492 1.00 92.88 113 LEU A C 1
ATOM 928 O O . LEU A 1 113 ? -11.130 6.753 3.903 1.00 92.88 113 LEU A O 1
ATOM 932 N N . THR A 1 114 ? -10.743 8.808 3.096 1.00 91.00 114 THR A N 1
ATOM 933 C CA . THR A 1 114 ? -12.145 9.239 3.057 1.00 91.00 114 THR A CA 1
ATOM 934 C C . THR A 1 114 ? -12.451 9.877 1.706 1.00 91.00 114 THR A C 1
ATOM 936 O O . THR A 1 114 ? -11.538 10.423 1.078 1.00 91.00 114 THR A O 1
ATOM 939 N N . PRO A 1 115 ? -13.725 9.916 1.269 1.00 87.12 115 PRO A N 1
ATOM 940 C CA . PRO A 1 115 ? -14.104 10.636 0.052 1.00 87.12 115 PRO A CA 1
ATOM 941 C C . PRO A 1 115 ? -13.642 12.100 0.044 1.00 87.12 115 PRO A C 1
ATOM 943 O O . PRO A 1 115 ? -13.313 12.635 -1.009 1.00 87.12 115 PRO A O 1
ATOM 946 N N . LYS A 1 116 ? -13.560 12.751 1.214 1.00 87.75 116 LYS A N 1
ATOM 947 C CA . LYS A 1 116 ? -13.047 14.124 1.354 1.00 87.75 116 LYS A CA 1
ATOM 948 C C . LYS A 1 116 ? -11.551 14.218 1.040 1.00 87.75 116 LYS A C 1
ATOM 950 O O . LYS A 1 116 ? -11.137 15.136 0.337 1.00 87.75 116 LYS A O 1
ATOM 955 N N . ILE A 1 117 ? -10.752 13.278 1.550 1.00 85.94 117 ILE A N 1
ATOM 956 C CA . ILE A 1 117 ? -9.311 13.206 1.264 1.00 85.94 117 ILE A CA 1
ATOM 957 C C . ILE A 1 117 ? -9.079 12.889 -0.209 1.00 85.94 117 ILE A C 1
ATOM 959 O O . ILE A 1 117 ? -8.241 13.535 -0.831 1.00 85.94 117 ILE A O 1
ATOM 963 N N . LEU A 1 118 ? -9.862 11.962 -0.768 1.00 84.19 118 LEU A N 1
ATOM 964 C CA . LEU A 1 118 ? -9.802 11.624 -2.184 1.00 84.19 118 LEU A CA 1
ATOM 965 C C . LEU A 1 118 ? -10.094 12.865 -3.034 1.00 84.19 118 LEU A C 1
ATOM 967 O O . LEU A 1 118 ? -9.240 13.280 -3.803 1.00 84.19 118 LEU A O 1
ATOM 971 N N . LYS A 1 119 ? -11.228 13.544 -2.814 1.00 84.56 119 LYS A N 1
ATOM 972 C CA . LYS A 1 119 ? -11.569 14.782 -3.536 1.00 84.56 119 LYS A CA 1
ATOM 973 C C . LYS A 1 119 ? -10.437 15.810 -3.491 1.00 84.56 119 LYS A C 1
ATOM 975 O O . LYS A 1 119 ? -10.061 16.312 -4.535 1.00 84.56 119 LYS A O 1
ATOM 980 N N . LYS A 1 120 ? -9.837 16.052 -2.320 1.00 82.56 120 LYS A N 1
ATOM 981 C CA . LYS A 1 120 ? -8.706 16.986 -2.180 1.00 82.56 120 LYS A CA 1
ATOM 982 C C . LYS A 1 120 ? -7.467 16.577 -2.992 1.00 82.56 120 LYS A C 1
ATOM 984 O O . LYS A 1 120 ? -6.730 17.450 -3.436 1.00 82.56 120 LYS A O 1
ATOM 989 N N . ALA A 1 121 ? -7.207 15.279 -3.142 1.00 77.69 121 ALA A N 1
ATOM 990 C CA . ALA A 1 121 ? -6.084 14.787 -3.938 1.00 77.69 121 ALA A CA 1
ATOM 991 C C . ALA A 1 121 ? -6.323 14.980 -5.447 1.00 77.69 121 ALA A C 1
ATOM 993 O O . ALA A 1 121 ? -5.409 15.387 -6.154 1.00 77.69 121 ALA A O 1
ATOM 994 N N . TYR A 1 122 ? -7.555 14.764 -5.925 1.00 74.75 122 TYR A N 1
ATOM 995 C CA . TYR A 1 122 ? -7.883 14.811 -7.361 1.00 74.75 122 TYR A CA 1
ATOM 996 C C . TYR A 1 122 ? -8.395 16.158 -7.869 1.00 74.75 122 TYR A C 1
ATOM 998 O O . TYR A 1 122 ? -8.468 16.344 -9.076 1.00 74.75 122 TYR A O 1
ATOM 1006 N N . THR A 1 123 ? -8.686 17.131 -7.002 1.00 68.75 123 THR A N 1
ATOM 1007 C CA . THR A 1 123 ? -9.062 18.497 -7.423 1.00 68.75 123 THR A CA 1
ATOM 1008 C C . THR A 1 123 ? -7.960 19.249 -8.178 1.00 68.75 123 THR A C 1
ATOM 1010 O O . THR A 1 123 ? -8.188 20.362 -8.625 1.00 68.75 123 THR A O 1
ATOM 1013 N N . ILE A 1 124 ? -6.760 18.675 -8.309 1.00 54.53 124 ILE A N 1
ATOM 1014 C CA . ILE A 1 124 ? -5.647 19.254 -9.079 1.00 54.53 124 ILE A CA 1
ATOM 1015 C C . ILE A 1 124 ? -5.781 18.926 -10.584 1.00 54.53 124 ILE A C 1
ATOM 1017 O O . ILE A 1 124 ? -5.120 19.546 -11.410 1.00 54.53 124 ILE A O 1
ATOM 1021 N N . TRP A 1 125 ? -6.684 18.009 -10.947 1.00 49.25 125 TRP A N 1
ATOM 1022 C CA . TRP A 1 125 ? -6.949 17.590 -12.322 1.00 49.25 125 TRP A CA 1
ATOM 1023 C C . TRP A 1 125 ? -8.426 17.827 -12.659 1.00 49.25 125 TRP A C 1
ATOM 1025 O O . TRP A 1 125 ? -9.210 16.885 -12.772 1.00 49.25 125 TRP A O 1
ATOM 1035 N N . GLU A 1 126 ? -8.834 19.094 -12.757 1.00 41.34 126 GLU A N 1
ATOM 1036 C CA . GLU A 1 126 ? -10.082 19.424 -13.451 1.00 41.34 126 GLU A CA 1
ATOM 1037 C C . GLU A 1 126 ? -9.870 19.123 -14.941 1.00 41.34 126 GLU A C 1
ATOM 1039 O O . GLU A 1 126 ? -9.088 19.797 -15.611 1.00 41.34 126 GLU A O 1
ATOM 1044 N N . PHE A 1 127 ? -10.491 18.043 -15.418 1.00 52.03 127 PHE A N 1
ATOM 1045 C CA . PHE A 1 127 ? -10.712 17.804 -16.843 1.00 52.03 127 PHE A CA 1
ATOM 1046 C C . PHE A 1 127 ? -11.913 18.620 -17.316 1.00 52.03 127 PHE A C 1
ATOM 1048 O O . PHE A 1 127 ? -12.920 18.644 -16.569 1.00 52.03 127 PHE A O 1
#

Radius of gyration: 17.73 Å; chains: 1; bounding box: 29×35×60 Å

pLDDT: mean 81.82, std 22.03, range [33.06, 98.5]